Protein AF-A0A9W7FH27-F1 (af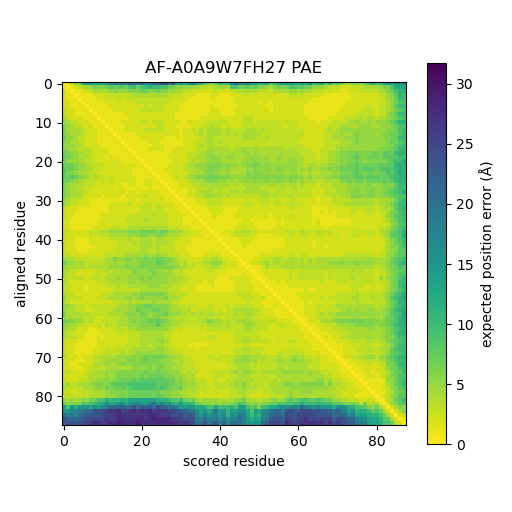db_monomer)

Sequence (88 aa):
MPAVQLATYDISGGLARSLSTQFLGVQIDLIPHTGVVVDGTEYFFGGGIQRMAHASFKANHGISPISLAEVGVTSKTSAEIFSWNVLG

Foldseek 3Di:
DWWKKKFKWALCNQCQQVCVCVPPVDGDRGDIAIWIDTPQKTWGDDPHIDIDRVVVVCVVSVTGGPDTGGPGDDPDDPVRVVPPPVPD

Radius of gyration: 15.55 Å; Cα contacts (8 Å, |Δi|>4): 143; chains: 1; bounding box: 32×28×42 Å

Secondary structure (DSSP, 8-state):
--EEEEEEEETTTTHHHHHHHHHHSS-----EEEEEEETTEEEEESSSEEEEEHHHHHHHHT---SEEEEEEE-SS-HHHHHGGGS--

Solvent-accessible surface area (backbone atoms only — not comparable to full-atom values): 5201 Å² total; per-residue (Å²): 107,50,56,34,28,42,35,31,28,49,79,49,76,59,45,33,52,75,41,23,44,81,77,71,72,43,87,37,76,66,45,80,46,65,30,43,31,44,90,63,33,24,38,34,78,82,96,50,90,45,72,48,46,43,71,53,50,32,66,76,68,76,49,68,62,79,38,76,42,78,76,49,69,37,92,60,50,72,66,63,65,67,55,76,75,78,86,122

Mean predicted aligned error: 4.36 Å

Structure (mmCIF, N/CA/C/O backbone):
data_AF-A0A9W7FH27-F1
#
_entry.id   AF-A0A9W7FH27-F1
#
loop_
_atom_site.group_PDB
_atom_site.id
_atom_site.type_symbol
_atom_site.label_atom_id
_atom_site.label_alt_id
_atom_site.label_comp_id
_atom_site.label_asym_id
_atom_site.label_entity_id
_atom_site.label_seq_id
_atom_site.pdbx_PDB_ins_code
_atom_site.Cartn_x
_atom_site.Cartn_y
_atom_site.Cartn_z
_atom_site.occupancy
_atom_site.B_iso_or_equiv
_atom_site.auth_seq_id
_atom_site.auth_comp_id
_atom_site.auth_asym_id
_atom_site.auth_atom_id
_atom_site.pdbx_PDB_model_num
ATOM 1 N N . MET A 1 1 ? 7.723 -10.379 -16.991 1.00 76.38 1 MET A N 1
ATOM 2 C CA . MET A 1 1 ? 6.524 -9.637 -16.560 1.00 76.38 1 MET A CA 1
ATOM 3 C C . MET A 1 1 ? 6.756 -9.243 -15.115 1.00 76.38 1 MET A C 1
ATOM 5 O O . MET A 1 1 ? 6.960 -10.159 -14.325 1.00 76.38 1 MET A O 1
ATOM 9 N N . PRO A 1 2 ? 6.865 -7.945 -14.785 1.00 85.44 2 PRO A N 1
ATOM 10 C CA . PRO A 1 2 ? 7.093 -7.508 -13.410 1.00 85.44 2 PRO A CA 1
ATOM 11 C C . PRO A 1 2 ? 5.976 -8.005 -12.489 1.00 85.44 2 PRO A C 1
ATOM 13 O O . PRO A 1 2 ? 4.804 -7.987 -12.882 1.00 85.44 2 PRO A O 1
ATOM 16 N N . ALA A 1 3 ? 6.343 -8.454 -11.288 1.00 92.69 3 ALA A N 1
ATOM 17 C CA . ALA A 1 3 ? 5.377 -8.779 -10.247 1.00 92.69 3 ALA A CA 1
ATOM 18 C C . ALA A 1 3 ? 4.729 -7.490 -9.730 1.00 92.69 3 ALA A C 1
ATOM 20 O O . ALA A 1 3 ? 5.383 -6.453 -9.600 1.00 92.69 3 ALA A O 1
ATOM 21 N N . VAL A 1 4 ? 3.435 -7.568 -9.448 1.00 96.50 4 VAL A N 1
ATOM 22 C CA . VAL A 1 4 ? 2.639 -6.474 -8.903 1.00 96.50 4 VAL A CA 1
ATOM 23 C C . VAL A 1 4 ? 2.192 -6.886 -7.513 1.00 96.50 4 VAL A C 1
ATOM 25 O O . VAL A 1 4 ? 1.584 -7.942 -7.329 1.00 96.50 4 VAL A O 1
ATOM 28 N N . GLN A 1 5 ? 2.490 -6.044 -6.531 1.00 97.88 5 GLN A N 1
ATOM 29 C CA . GLN A 1 5 ? 2.090 -6.259 -5.148 1.00 97.88 5 GLN A CA 1
ATOM 30 C C . GLN A 1 5 ? 1.156 -5.139 -4.692 1.00 97.88 5 GLN A C 1
ATOM 32 O O . GLN A 1 5 ? 1.314 -3.985 -5.084 1.00 97.88 5 GLN A O 1
ATOM 37 N N . LEU A 1 6 ? 0.185 -5.473 -3.850 1.00 98.19 6 LEU A N 1
ATOM 38 C CA . LEU A 1 6 ? -0.679 -4.516 -3.173 1.00 98.19 6 LEU A CA 1
ATOM 39 C C . LEU A 1 6 ? -0.214 -4.374 -1.724 1.00 98.19 6 LEU A C 1
ATOM 41 O O . LEU A 1 6 ? -0.354 -5.301 -0.923 1.00 98.19 6 LEU A O 1
ATOM 45 N N . ALA A 1 7 ? 0.330 -3.208 -1.391 1.00 98.06 7 ALA A N 1
ATOM 46 C CA . ALA A 1 7 ? 0.624 -2.819 -0.023 1.00 98.06 7 ALA A CA 1
ATOM 47 C C . ALA A 1 7 ? -0.650 -2.253 0.615 1.00 98.06 7 ALA A C 1
ATOM 49 O O . ALA A 1 7 ? -1.264 -1.337 0.073 1.00 98.06 7 ALA A O 1
ATOM 50 N N . THR A 1 8 ? -1.060 -2.802 1.756 1.00 97.94 8 THR A N 1
ATOM 51 C CA . THR A 1 8 ? -2.199 -2.317 2.550 1.00 97.94 8 THR A CA 1
ATOM 52 C C . THR A 1 8 ? -1.699 -1.844 3.902 1.00 97.94 8 THR A C 1
ATOM 54 O O . THR A 1 8 ? -0.957 -2.563 4.567 1.00 97.94 8 THR A O 1
ATOM 57 N N . TYR A 1 9 ? -2.134 -0.666 4.331 1.00 97.25 9 TYR A N 1
ATOM 58 C CA . TYR A 1 9 ? -1.746 -0.014 5.576 1.00 97.25 9 TYR A CA 1
ATOM 59 C C . TYR A 1 9 ? -2.980 0.280 6.421 1.00 97.25 9 TYR A C 1
ATOM 61 O O . TYR A 1 9 ? -4.009 0.686 5.883 1.00 97.25 9 TYR A O 1
ATOM 69 N N . ASP A 1 10 ? -2.858 0.139 7.739 1.00 96.38 10 ASP A N 1
ATOM 70 C CA . ASP A 1 10 ? -3.824 0.705 8.679 1.00 96.38 10 ASP A CA 1
ATOM 71 C C . ASP A 1 10 ? -3.371 2.103 9.091 1.00 96.38 10 ASP A C 1
ATOM 73 O O . ASP A 1 10 ? -2.466 2.247 9.916 1.00 96.38 10 ASP A O 1
ATOM 77 N N . ILE A 1 11 ? -4.003 3.143 8.550 1.00 95.19 11 ILE A N 1
ATOM 78 C CA . ILE A 1 11 ? -3.629 4.521 8.903 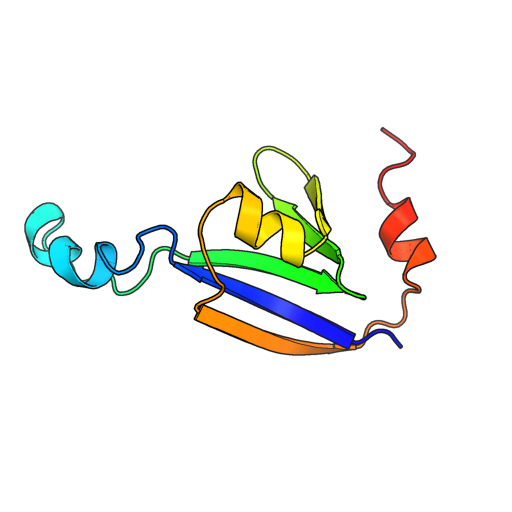1.00 95.19 11 ILE A CA 1
ATOM 79 C C . ILE A 1 11 ? -4.049 4.896 10.325 1.00 95.19 11 ILE A C 1
ATOM 81 O O . ILE A 1 11 ? -3.592 5.904 10.853 1.00 95.19 11 ILE A O 1
ATOM 85 N N . SER A 1 12 ? -4.903 4.089 10.960 1.00 95.25 12 SER A N 1
ATOM 86 C CA . SER A 1 12 ? -5.265 4.273 12.362 1.00 95.25 12 SER A CA 1
ATOM 87 C C . SER A 1 12 ? -4.258 3.655 13.334 1.00 95.25 12 SER A C 1
ATOM 89 O O . SER A 1 12 ? -4.347 3.912 14.532 1.00 95.25 12 SER A O 1
ATOM 91 N N . GLY A 1 13 ? -3.333 2.810 12.859 1.00 94.06 13 GLY A N 1
ATOM 92 C CA . GLY A 1 13 ? -2.392 2.088 13.719 1.00 94.06 13 GLY A CA 1
ATOM 93 C C . GLY A 1 13 ? -3.070 1.198 14.772 1.00 94.06 13 GLY A C 1
ATOM 94 O O . GLY A 1 13 ? -2.574 1.087 15.890 1.00 94.06 13 GLY A O 1
ATOM 95 N N . GLY A 1 14 ? -4.226 0.604 14.459 1.00 94.31 14 GLY A N 1
ATOM 96 C CA . GLY A 1 14 ? -5.018 -0.230 15.366 1.00 94.31 14 GLY A CA 1
ATOM 97 C C . GLY A 1 14 ? -6.005 0.535 16.254 1.00 94.31 14 GLY A C 1
ATOM 98 O O . GLY A 1 14 ? -6.803 -0.085 16.970 1.00 94.31 14 GLY A O 1
ATOM 99 N N . LEU A 1 15 ? -6.007 1.872 16.206 1.00 95.88 15 LEU A N 1
ATOM 100 C CA . LEU A 1 15 ? -6.940 2.686 16.986 1.00 95.88 15 LEU A CA 1
ATOM 101 C C . LEU A 1 15 ? -8.381 2.523 16.511 1.00 95.88 15 LEU A C 1
ATOM 103 O O . LEU A 1 15 ? -9.281 2.516 17.348 1.00 95.88 15 LEU A O 1
ATOM 107 N N . ALA A 1 16 ? -8.615 2.333 15.208 1.00 96.62 16 ALA A N 1
ATOM 108 C CA . ALA A 1 16 ? -9.960 2.087 14.697 1.00 96.62 16 ALA A CA 1
ATOM 109 C C . ALA A 1 16 ? -10.562 0.848 15.361 1.00 96.62 16 ALA A C 1
ATOM 111 O O . ALA A 1 16 ? -11.613 0.936 15.996 1.00 96.62 16 ALA A O 1
ATOM 112 N N . ARG A 1 17 ? -9.829 -0.269 15.346 1.00 96.69 17 ARG A N 1
ATOM 113 C CA . ARG A 1 17 ? -10.267 -1.518 15.976 1.00 96.69 17 ARG A CA 1
ATOM 114 C C . ARG A 1 17 ? -10.551 -1.364 17.470 1.00 96.69 17 ARG A C 1
ATOM 116 O O . ARG A 1 17 ? -11.481 -1.987 17.974 1.00 96.69 17 ARG A O 1
ATOM 123 N N . SER A 1 18 ? -9.752 -0.553 18.161 1.00 96.94 18 SER A N 1
ATOM 124 C CA . SER A 1 18 ? -9.807 -0.406 19.620 1.00 96.94 18 SER A CA 1
ATOM 125 C C . SER A 1 18 ? -10.869 0.593 20.099 1.00 96.94 18 SER A C 1
ATOM 127 O O . SER A 1 18 ? -11.422 0.425 21.185 1.00 96.94 18 SER A O 1
ATOM 129 N N . LEU A 1 19 ? -11.146 1.646 19.320 1.00 97.19 19 LEU A N 1
ATOM 130 C CA . LEU A 1 19 ? -11.911 2.815 19.779 1.00 97.19 19 LEU A CA 1
ATOM 131 C C . LEU A 1 19 ? -13.170 3.115 18.952 1.00 97.19 19 LEU A C 1
ATOM 133 O O . LEU A 1 19 ? -14.003 3.902 19.396 1.00 97.19 19 LEU A O 1
ATOM 137 N N . SER A 1 20 ? -13.349 2.494 17.783 1.00 97.56 20 SER A N 1
ATOM 138 C CA . SER A 1 20 ? -14.483 2.769 16.882 1.00 97.56 20 SER A CA 1
ATOM 139 C C . SER A 1 20 ? -15.842 2.597 17.552 1.00 97.56 20 SER A C 1
ATOM 141 O O . SER A 1 20 ? -16.665 3.505 17.483 1.00 97.56 20 SER A O 1
ATOM 143 N N . THR A 1 21 ? -16.055 1.506 18.290 1.00 97.06 21 THR A N 1
ATOM 144 C CA . THR A 1 21 ? -17.323 1.282 19.000 1.00 97.06 21 THR A CA 1
ATOM 145 C C . THR A 1 21 ? -17.598 2.373 20.044 1.00 97.06 21 THR A C 1
ATOM 147 O O . THR A 1 21 ? -18.742 2.784 20.209 1.00 97.06 21 THR A O 1
ATOM 150 N N . GLN A 1 22 ? -16.563 2.901 20.711 1.00 97.00 22 GLN A N 1
ATOM 151 C CA . GLN A 1 22 ? -16.719 3.958 21.720 1.00 97.00 22 GLN A CA 1
ATOM 152 C C . GLN A 1 22 ? -17.036 5.321 21.092 1.00 97.00 22 GLN A C 1
ATOM 154 O O . GLN A 1 22 ? -17.870 6.053 21.615 1.00 97.00 22 GLN A O 1
ATOM 159 N N . PHE A 1 23 ? -16.388 5.667 19.975 1.00 96.56 23 PHE A N 1
ATOM 160 C CA . PHE A 1 23 ? -16.570 6.973 19.333 1.00 96.56 23 PHE A CA 1
ATOM 161 C C . PHE A 1 23 ? -17.736 7.027 18.344 1.00 96.56 23 PHE A C 1
ATOM 163 O O . PHE A 1 23 ? -18.347 8.080 18.181 1.00 96.56 23 PHE A O 1
ATOM 170 N N . LEU A 1 24 ? -18.026 5.919 17.663 1.00 96.88 24 LEU A N 1
ATOM 171 C CA . LEU A 1 24 ? -18.955 5.858 16.532 1.00 96.88 24 LEU A CA 1
ATOM 172 C C . LEU A 1 24 ? -20.132 4.903 16.771 1.00 96.88 24 LEU A C 1
ATOM 174 O O . LEU A 1 24 ? -21.043 4.851 15.951 1.00 96.88 24 LEU A O 1
ATOM 178 N N . GLY A 1 25 ? -20.116 4.117 17.854 1.00 97.25 25 GLY A N 1
ATOM 179 C CA . GLY A 1 25 ? -21.144 3.106 18.131 1.00 97.25 25 GLY A CA 1
ATOM 180 C C . GLY A 1 25 ? -21.103 1.886 17.203 1.00 97.25 25 GLY A C 1
ATOM 181 O O . GLY A 1 25 ? -21.963 1.015 17.310 1.00 97.25 25 GLY A O 1
ATOM 182 N N . VAL A 1 26 ? -20.119 1.806 16.301 1.00 97.12 26 VAL A N 1
ATOM 183 C CA . VAL A 1 26 ? -19.940 0.710 15.338 1.00 97.12 26 VAL A CA 1
ATOM 184 C C . VAL A 1 26 ? -18.504 0.207 15.354 1.00 97.12 26 VAL A C 1
ATOM 186 O O . VAL A 1 26 ? -17.570 0.994 15.505 1.00 97.12 26 VAL A O 1
ATOM 189 N N . GLN A 1 27 ? -18.328 -1.100 15.164 1.00 97.25 27 GLN A N 1
ATOM 190 C CA . GLN A 1 27 ? -17.006 -1.706 15.056 1.00 97.25 27 GLN A CA 1
ATOM 191 C C . GLN A 1 27 ? -16.408 -1.429 13.673 1.00 97.25 27 GLN A C 1
ATOM 193 O O . GLN A 1 27 ? -17.002 -1.757 12.647 1.00 97.25 27 GLN A O 1
ATOM 198 N N . ILE A 1 28 ? -15.207 -0.860 13.662 1.00 97.62 28 ILE A N 1
ATOM 199 C CA . ILE A 1 28 ? -14.382 -0.650 12.472 1.00 97.62 28 ILE A CA 1
ATOM 200 C C . ILE A 1 28 ? -13.017 -1.262 12.755 1.00 97.62 28 ILE A C 1
ATOM 202 O O . ILE A 1 28 ? -12.303 -0.782 13.628 1.00 97.62 28 ILE A O 1
ATOM 206 N N . ASP A 1 29 ? -12.638 -2.297 12.013 1.00 95.69 29 ASP A N 1
ATOM 207 C CA . ASP A 1 29 ? -11.382 -3.014 12.266 1.00 95.69 29 ASP A CA 1
ATOM 208 C C . ASP A 1 29 ? -10.158 -2.376 11.600 1.00 95.69 29 ASP A C 1
ATOM 210 O O . ASP A 1 29 ? -9.031 -2.647 12.013 1.00 95.69 29 ASP A O 1
ATOM 214 N N . LEU A 1 30 ? -10.363 -1.544 10.576 1.00 95.81 30 LEU A N 1
ATOM 215 C CA . LEU A 1 30 ? -9.289 -1.010 9.743 1.00 95.81 30 LEU A CA 1
ATOM 216 C C . LEU A 1 30 ? -9.690 0.322 9.108 1.00 95.81 30 LEU A C 1
ATOM 218 O O . LEU A 1 30 ? -10.813 0.461 8.623 1.00 95.81 30 LEU A O 1
ATOM 222 N N . ILE A 1 31 ? -8.744 1.262 9.020 1.00 96.12 31 ILE A N 1
ATOM 223 C CA . ILE A 1 31 ? -8.836 2.386 8.081 1.00 96.12 31 ILE A CA 1
ATOM 224 C C . ILE A 1 31 ? -7.772 2.160 6.999 1.00 96.12 31 ILE A C 1
ATOM 226 O O . ILE A 1 31 ? -6.592 2.424 7.241 1.00 96.12 31 ILE A O 1
ATOM 230 N N . PRO A 1 32 ? -8.148 1.603 5.834 1.00 95.69 32 PRO A N 1
ATOM 231 C CA . PRO A 1 32 ? -7.168 1.169 4.855 1.00 95.69 32 PRO A CA 1
ATOM 232 C C . PRO A 1 32 ? -6.632 2.346 4.037 1.00 95.69 32 PRO A C 1
ATOM 234 O O . PRO A 1 32 ? -7.392 3.134 3.476 1.00 95.69 32 PRO A O 1
ATOM 237 N N . HIS A 1 33 ? -5.312 2.398 3.893 1.00 96.06 33 HIS A N 1
ATOM 238 C CA . HIS A 1 33 ? -4.649 3.050 2.767 1.00 96.06 33 HIS A CA 1
ATOM 239 C C . HIS A 1 33 ? -3.919 1.986 1.951 1.00 96.06 33 HIS A C 1
ATOM 241 O O . HIS A 1 33 ? -3.421 1.012 2.515 1.00 96.06 33 HIS A O 1
ATOM 247 N N . THR A 1 34 ? -3.861 2.142 0.631 1.00 97.44 34 THR A N 1
ATOM 248 C CA . THR A 1 34 ? -3.248 1.144 -0.252 1.00 97.44 34 THR A CA 1
ATOM 249 C C . THR A 1 34 ? -2.329 1.778 -1.282 1.00 97.44 34 THR A C 1
ATOM 251 O O . THR A 1 34 ? -2.657 2.829 -1.835 1.00 97.44 34 THR A O 1
ATOM 254 N N . GLY A 1 35 ? -1.244 1.077 -1.602 1.00 97.19 35 GLY A N 1
ATOM 255 C CA . GLY A 1 35 ? -0.316 1.410 -2.677 1.00 97.19 35 GLY A CA 1
ATOM 256 C C . GLY A 1 35 ? -0.019 0.192 -3.547 1.00 97.19 35 GLY A C 1
ATOM 257 O O . GLY A 1 35 ? 0.013 -0.943 -3.069 1.00 97.19 35 GLY A O 1
ATOM 258 N N . VAL A 1 36 ? 0.187 0.417 -4.843 1.00 97.12 36 VAL A N 1
ATOM 259 C CA . VAL A 1 36 ? 0.636 -0.621 -5.778 1.00 97.12 36 VAL A CA 1
ATOM 260 C C . VAL A 1 36 ? 2.153 -0.576 -5.849 1.00 97.12 36 VAL A C 1
ATOM 262 O O . VAL A 1 36 ? 2.720 0.462 -6.175 1.00 97.12 36 VAL A O 1
ATOM 265 N N . VAL A 1 37 ? 2.815 -1.694 -5.572 1.00 96.75 37 VAL A N 1
ATOM 266 C CA . VAL A 1 37 ? 4.271 -1.820 -5.622 1.00 96.75 37 VAL A CA 1
ATOM 267 C C . VAL A 1 37 ? 4.672 -2.623 -6.854 1.00 96.75 37 VAL A C 1
ATOM 269 O O . VAL A 1 37 ? 4.228 -3.756 -7.041 1.00 96.75 37 VAL A O 1
ATOM 272 N N . VAL A 1 38 ? 5.524 -2.032 -7.690 1.00 95.50 38 VAL A N 1
ATOM 273 C CA . VAL A 1 38 ? 6.144 -2.680 -8.854 1.00 95.50 38 VAL A CA 1
ATOM 274 C C . VAL A 1 38 ? 7.626 -2.331 -8.852 1.00 95.50 38 VAL A C 1
ATOM 276 O O . VAL A 1 38 ? 7.982 -1.156 -8.759 1.00 95.50 38 VAL A O 1
ATOM 279 N N . ASP A 1 39 ? 8.489 -3.347 -8.915 1.00 92.19 39 ASP A N 1
ATOM 280 C CA . ASP A 1 39 ? 9.954 -3.203 -8.874 1.00 92.19 39 ASP A CA 1
ATOM 281 C C . ASP A 1 39 ? 10.444 -2.284 -7.738 1.00 92.19 39 ASP A C 1
ATOM 283 O O . ASP A 1 39 ? 11.278 -1.397 -7.919 1.00 92.19 39 ASP A O 1
ATOM 287 N N . GLY A 1 40 ? 9.865 -2.455 -6.545 1.00 92.44 40 GLY A N 1
ATOM 288 C CA . GLY A 1 40 ? 10.219 -1.684 -5.349 1.00 92.44 40 GLY A CA 1
ATOM 289 C C . GLY A 1 40 ? 9.762 -0.220 -5.353 1.00 92.44 40 GLY A C 1
ATOM 290 O O . GLY A 1 40 ? 9.999 0.484 -4.370 1.00 92.44 40 GLY A O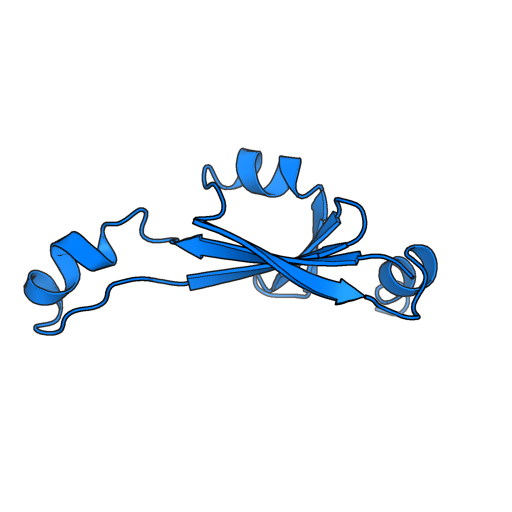 1
ATOM 291 N N . THR A 1 41 ? 9.087 0.242 -6.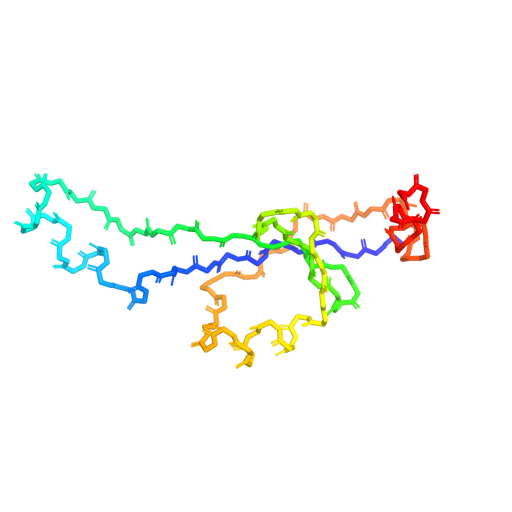409 1.00 94.75 41 THR A N 1
ATOM 292 C CA . THR A 1 41 ? 8.436 1.558 -6.466 1.00 94.75 41 THR A CA 1
ATOM 293 C C . THR A 1 41 ? 6.970 1.416 -6.096 1.00 94.75 41 THR A C 1
ATOM 295 O O . THR A 1 41 ? 6.261 0.595 -6.668 1.00 94.75 41 THR A O 1
ATOM 298 N N . GLU A 1 42 ? 6.517 2.230 -5.154 1.00 96.00 42 GLU A N 1
ATOM 299 C CA . GLU A 1 42 ? 5.133 2.304 -4.718 1.00 96.00 42 GLU A CA 1
ATOM 300 C C . GLU A 1 42 ? 4.417 3.476 -5.384 1.00 96.00 42 GLU A C 1
ATOM 302 O O . GLU A 1 42 ? 4.929 4.596 -5.405 1.00 96.00 42 GLU A O 1
ATOM 307 N N . TYR A 1 43 ? 3.229 3.198 -5.910 1.00 95.19 43 TYR A N 1
ATOM 308 C CA . TYR A 1 43 ? 2.326 4.129 -6.571 1.00 95.19 43 TYR A CA 1
ATOM 309 C C . TYR A 1 43 ? 1.040 4.224 -5.753 1.00 95.19 43 TYR A C 1
ATOM 311 O O . TYR A 1 43 ? 0.418 3.205 -5.448 1.00 95.19 43 TYR A O 1
ATOM 319 N N . PHE A 1 44 ? 0.629 5.437 -5.400 1.00 94.88 44 PHE A N 1
ATOM 320 C CA . PHE A 1 44 ? -0.531 5.668 -4.542 1.00 94.88 44 PHE A CA 1
ATOM 321 C C . PHE A 1 44 ? -1.186 7.015 -4.858 1.00 94.88 44 PHE A C 1
ATOM 323 O O . PHE A 1 44 ? -0.640 7.840 -5.598 1.00 94.88 44 PHE A O 1
ATOM 330 N N . PHE A 1 45 ? -2.380 7.232 -4.310 1.00 93.25 45 PHE A N 1
ATOM 331 C CA . PHE A 1 45 ? -3.120 8.480 -4.468 1.00 93.25 45 PHE A CA 1
ATOM 332 C C . PHE A 1 45 ? -3.157 9.258 -3.150 1.00 93.25 45 PHE A C 1
ATOM 334 O O . PHE A 1 45 ? -3.619 8.739 -2.135 1.00 93.25 45 PHE A O 1
ATOM 341 N N . GLY A 1 46 ? -2.694 10.510 -3.181 1.00 89.19 46 GLY A N 1
ATOM 342 C CA . GLY A 1 46 ? -2.579 11.385 -2.006 1.00 89.19 46 GLY A CA 1
ATOM 343 C C . GLY A 1 46 ? -2.869 12.853 -2.326 1.00 89.19 46 GLY A C 1
ATOM 344 O O . GLY A 1 46 ? -2.099 13.728 -1.948 1.00 89.19 46 GLY A O 1
ATOM 345 N N . GLY A 1 47 ? -3.934 13.120 -3.093 1.00 90.19 47 GLY A N 1
ATOM 346 C CA . GLY A 1 47 ? -4.204 14.440 -3.696 1.00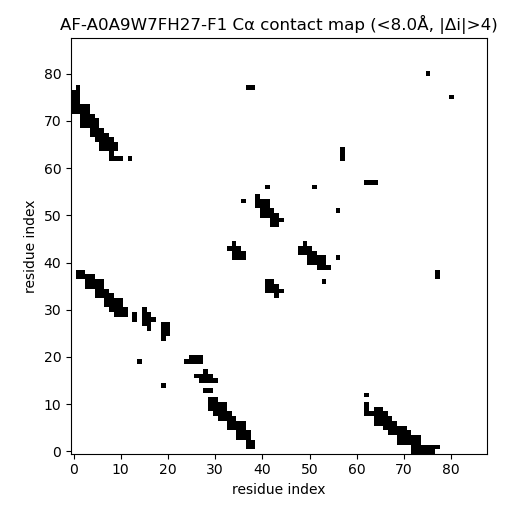 90.19 47 GLY A CA 1
ATOM 347 C C . GLY A 1 47 ? -3.703 14.572 -5.142 1.00 90.19 47 GLY A C 1
ATOM 348 O O . GLY A 1 47 ? -3.607 15.668 -5.681 1.00 90.19 47 GLY A O 1
ATOM 349 N N . GLY A 1 48 ? -3.370 13.440 -5.757 1.00 91.56 48 GLY A N 1
ATOM 350 C CA . GLY A 1 48 ? -2.786 13.293 -7.084 1.00 91.56 48 GLY A CA 1
ATOM 351 C C . GLY A 1 48 ? -2.100 11.931 -7.182 1.00 91.56 48 GLY A C 1
ATOM 352 O O . GLY A 1 48 ? -1.947 11.244 -6.167 1.00 91.56 48 GLY A O 1
ATOM 353 N N . ILE A 1 49 ? -1.694 11.532 -8.390 1.00 90.88 49 ILE A N 1
ATOM 354 C CA . ILE A 1 49 ? -0.876 10.326 -8.566 1.00 90.88 49 ILE A CA 1
ATOM 355 C C . ILE A 1 49 ? 0.520 10.625 -8.033 1.00 90.88 49 ILE A C 1
ATOM 357 O O . ILE A 1 49 ? 1.212 11.516 -8.527 1.00 90.88 49 ILE A O 1
ATOM 361 N N . GLN A 1 50 ? 0.931 9.861 -7.032 1.00 92.50 50 GLN A N 1
ATOM 362 C CA . GLN A 1 50 ? 2.238 9.969 -6.411 1.00 92.50 50 GLN A CA 1
ATOM 363 C C . GLN A 1 50 ? 2.975 8.644 -6.527 1.00 92.50 50 GLN A C 1
ATOM 365 O O . GLN A 1 50 ? 2.379 7.575 -6.686 1.00 92.50 50 GLN A O 1
ATOM 370 N N . ARG A 1 51 ? 4.302 8.728 -6.461 1.00 92.94 51 ARG A N 1
ATOM 371 C CA . ARG A 1 51 ? 5.157 7.553 -6.388 1.00 92.94 51 ARG A CA 1
ATOM 372 C C . ARG A 1 51 ? 6.434 7.839 -5.623 1.00 92.94 51 ARG A C 1
ATOM 374 O O . ARG A 1 51 ? 6.944 8.958 -5.663 1.00 92.94 51 ARG A O 1
ATOM 381 N N . MET A 1 52 ? 6.980 6.809 -5.000 1.00 94.50 52 MET A N 1
ATOM 382 C CA . MET A 1 52 ? 8.320 6.813 -4.415 1.00 94.50 52 MET A CA 1
ATOM 383 C C . MET A 1 52 ? 8.807 5.378 -4.222 1.00 94.50 52 MET A C 1
ATOM 385 O O . MET A 1 52 ? 8.063 4.432 -4.456 1.00 94.50 52 MET A O 1
ATOM 389 N N . ALA A 1 53 ? 10.051 5.187 -3.788 1.00 96.06 53 ALA A N 1
ATOM 390 C CA . ALA A 1 53 ? 10.486 3.861 -3.362 1.00 96.06 53 ALA A CA 1
ATOM 391 C C . ALA A 1 53 ? 9.624 3.381 -2.179 1.00 96.06 53 ALA A C 1
ATOM 393 O O . ALA A 1 53 ? 9.407 4.134 -1.230 1.00 96.06 53 ALA A O 1
ATOM 394 N N . HIS A 1 54 ? 9.183 2.121 -2.194 1.00 96.50 54 HIS A N 1
ATOM 395 C CA . HIS A 1 54 ? 8.353 1.537 -1.132 1.00 96.50 54 HIS A CA 1
ATOM 396 C C . HIS A 1 54 ? 9.023 1.643 0.253 1.00 96.50 54 HIS A C 1
ATOM 398 O O . HIS A 1 54 ? 8.383 1.902 1.271 1.00 96.50 54 HIS A O 1
ATOM 404 N N . ALA A 1 55 ? 10.354 1.513 0.306 1.00 94.75 55 ALA A N 1
ATOM 405 C CA . ALA A 1 55 ? 11.115 1.729 1.536 1.00 94.75 55 ALA A CA 1
ATOM 406 C C . ALA A 1 55 ? 11.005 3.177 2.056 1.00 94.75 55 ALA A C 1
ATOM 408 O O . ALA A 1 55 ? 10.866 3.383 3.262 1.00 94.75 55 ALA A O 1
ATOM 409 N N . SER A 1 56 ? 11.023 4.166 1.157 1.00 95.94 56 SER A N 1
ATOM 410 C CA . SER A 1 56 ? 10.862 5.582 1.502 1.00 95.94 56 SER A CA 1
ATOM 411 C C . SER A 1 56 ? 9.446 5.902 1.967 1.00 95.94 56 SER A C 1
ATOM 413 O O . SER A 1 56 ? 9.304 6.687 2.896 1.00 95.94 56 SER A O 1
ATOM 415 N N . PHE A 1 57 ? 8.415 5.268 1.395 1.00 93.94 57 PHE A N 1
ATOM 416 C CA . PHE A 1 57 ? 7.033 5.440 1.855 1.00 93.94 57 PHE A CA 1
ATOM 417 C C . PHE A 1 57 ? 6.905 5.084 3.341 1.00 93.94 57 PHE A C 1
ATOM 419 O O . PHE A 1 57 ? 6.487 5.909 4.153 1.00 93.94 57 PHE A O 1
ATOM 426 N N . LYS A 1 58 ? 7.383 3.896 3.732 1.00 91.31 58 LYS A N 1
ATOM 427 C CA . LYS A 1 58 ? 7.356 3.457 5.136 1.00 91.31 58 LYS A CA 1
ATOM 428 C C . LYS A 1 58 ? 8.104 4.412 6.069 1.00 91.31 58 LYS A C 1
ATOM 430 O O . LYS A 1 58 ? 7.605 4.738 7.142 1.00 91.31 58 LYS A O 1
ATOM 435 N N . ALA A 1 59 ? 9.285 4.875 5.654 1.00 92.44 59 ALA A N 1
ATOM 436 C CA . ALA A 1 59 ? 10.105 5.789 6.449 1.00 92.44 59 ALA A CA 1
ATOM 437 C C . ALA A 1 59 ? 9.457 7.175 6.609 1.00 92.44 59 ALA A C 1
ATOM 439 O O . ALA A 1 59 ? 9.423 7.708 7.714 1.00 92.44 59 ALA A O 1
ATOM 440 N N . ASN A 1 60 ? 8.911 7.738 5.529 1.00 92.94 60 ASN A N 1
ATOM 441 C CA .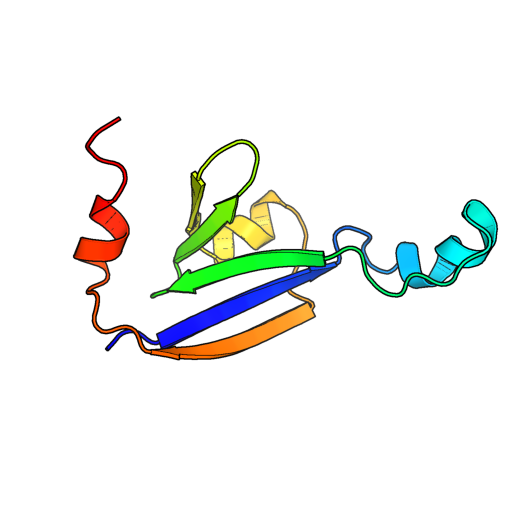 ASN A 1 60 ? 8.331 9.082 5.521 1.00 92.94 60 ASN A CA 1
ATOM 442 C C . ASN A 1 60 ? 6.995 9.153 6.269 1.00 92.94 60 ASN A C 1
ATOM 444 O O . ASN A 1 60 ? 6.687 10.175 6.876 1.00 92.94 60 ASN A O 1
ATOM 448 N N . HIS A 1 61 ? 6.200 8.082 6.215 1.00 91.06 61 HIS A N 1
ATOM 449 C CA . HIS A 1 61 ? 4.872 8.041 6.828 1.00 91.06 61 HIS A CA 1
ATOM 450 C C . HIS A 1 61 ? 4.858 7.389 8.216 1.00 91.06 61 HIS A C 1
ATOM 452 O O . HIS A 1 61 ? 3.837 7.441 8.895 1.00 91.06 61 HIS A O 1
ATOM 458 N N . GLY A 1 62 ? 5.964 6.776 8.653 1.00 91.88 62 GLY A N 1
ATOM 459 C CA . GLY A 1 62 ? 6.053 6.122 9.962 1.00 91.88 62 GLY A CA 1
ATOM 460 C C . GLY A 1 62 ? 5.129 4.908 10.114 1.00 91.88 62 GLY A C 1
ATOM 461 O O . GLY A 1 62 ? 4.820 4.510 11.234 1.00 91.88 62 GLY A O 1
ATOM 462 N N . ILE A 1 63 ? 4.680 4.322 9.002 1.00 90.94 63 ILE A N 1
ATOM 463 C CA . ILE A 1 63 ? 3.765 3.175 8.968 1.00 90.94 63 ILE A CA 1
ATOM 464 C C . ILE A 1 63 ? 4.380 2.026 8.174 1.00 90.94 63 ILE A C 1
ATOM 466 O O . ILE A 1 63 ? 5.132 2.227 7.223 1.00 90.94 63 ILE A O 1
ATOM 470 N N . SER A 1 64 ? 4.047 0.799 8.564 1.00 94.50 64 SER A N 1
ATOM 471 C CA . SER A 1 64 ? 4.393 -0.410 7.814 1.00 94.50 64 SER A CA 1
ATOM 472 C C . SER A 1 64 ? 3.128 -1.053 7.257 1.00 94.50 64 SER A C 1
ATOM 474 O O . SER A 1 64 ? 2.078 -0.965 7.900 1.00 94.50 64 SER A O 1
ATOM 476 N N . PRO A 1 65 ? 3.198 -1.687 6.075 1.00 96.12 65 PRO A N 1
ATOM 477 C CA . PRO A 1 65 ? 2.041 -2.364 5.526 1.00 96.12 65 PRO A CA 1
ATOM 478 C C . PRO A 1 65 ? 1.657 -3.527 6.442 1.00 96.12 65 PRO A C 1
ATOM 480 O O . PRO A 1 65 ? 2.508 -4.314 6.855 1.00 96.12 65 PRO A O 1
ATOM 483 N N . ILE A 1 66 ? 0.366 -3.642 6.734 1.00 96.94 66 ILE A N 1
ATOM 484 C CA . ILE A 1 66 ? -0.214 -4.801 7.420 1.00 96.94 66 ILE A CA 1
ATOM 485 C C . ILE A 1 66 ? -0.316 -6.010 6.482 1.00 96.94 66 ILE A C 1
ATOM 487 O O . ILE A 1 66 ? -0.443 -7.142 6.939 1.00 96.94 66 ILE A O 1
ATOM 491 N N . SER A 1 67 ? -0.254 -5.774 5.168 1.00 96.94 67 SER A N 1
ATOM 492 C CA . SER A 1 67 ? -0.202 -6.810 4.142 1.00 96.94 67 SER A CA 1
ATOM 493 C C . SER A 1 67 ? 0.542 -6.301 2.910 1.00 96.94 67 SER A C 1
ATOM 495 O O . SER A 1 67 ? 0.340 -5.162 2.491 1.00 96.94 67 SER A O 1
ATOM 497 N N . LEU A 1 68 ? 1.386 -7.153 2.330 1.00 97.00 68 LEU A N 1
ATOM 498 C CA . LEU A 1 68 ? 2.026 -6.939 1.034 1.00 97.00 68 LEU A CA 1
ATOM 499 C C . LEU A 1 68 ? 1.723 -8.158 0.157 1.00 97.00 68 LEU A C 1
ATOM 501 O O . LEU A 1 68 ? 2.495 -9.115 0.111 1.00 97.00 68 LEU A O 1
ATOM 505 N N . ALA A 1 69 ? 0.551 -8.148 -0.473 1.00 97.56 69 ALA A N 1
ATOM 506 C CA . ALA A 1 69 ? 0.033 -9.293 -1.211 1.00 97.56 69 ALA A CA 1
ATOM 507 C C . ALA A 1 69 ? 0.475 -9.245 -2.675 1.00 97.56 69 ALA A C 1
ATOM 509 O O . ALA A 1 69 ? 0.331 -8.213 -3.327 1.00 97.56 69 ALA A O 1
ATOM 510 N N . GLU A 1 70 ? 0.969 -10.356 -3.216 1.00 96.75 70 GLU A N 1
ATOM 511 C CA . GLU A 1 70 ? 1.150 -10.493 -4.662 1.00 96.75 70 GLU A CA 1
ATOM 512 C C . GLU A 1 70 ? -0.228 -10.582 -5.330 1.00 96.75 70 GLU A C 1
ATOM 514 O O . GLU A 1 70 ? -1.031 -11.453 -4.997 1.00 96.75 70 GLU A O 1
ATOM 519 N N . VAL A 1 71 ? -0.519 -9.656 -6.243 1.00 96.81 71 VAL A N 1
ATOM 520 C CA . VAL A 1 71 ? -1.808 -9.602 -6.957 1.00 96.81 71 VAL A CA 1
ATOM 521 C C . VAL A 1 71 ? -1.702 -10.110 -8.392 1.00 96.81 71 VAL A C 1
ATOM 523 O O . VAL A 1 71 ? -2.719 -10.329 -9.048 1.00 96.81 71 VAL A O 1
ATOM 526 N N . GLY A 1 72 ? -0.479 -10.319 -8.878 1.00 95.94 72 GLY A N 1
ATOM 527 C CA . GLY A 1 72 ? -0.206 -10.936 -10.165 1.00 95.94 72 GLY A CA 1
ATOM 528 C C . GLY A 1 72 ? 0.998 -10.316 -10.853 1.00 95.94 72 GLY A C 1
ATOM 529 O O . GLY A 1 72 ? 1.924 -9.814 -10.218 1.00 95.94 72 GLY A O 1
ATOM 530 N N . VAL A 1 73 ? 0.967 -10.340 -12.180 1.00 95.75 73 VAL A N 1
ATOM 531 C CA . VAL 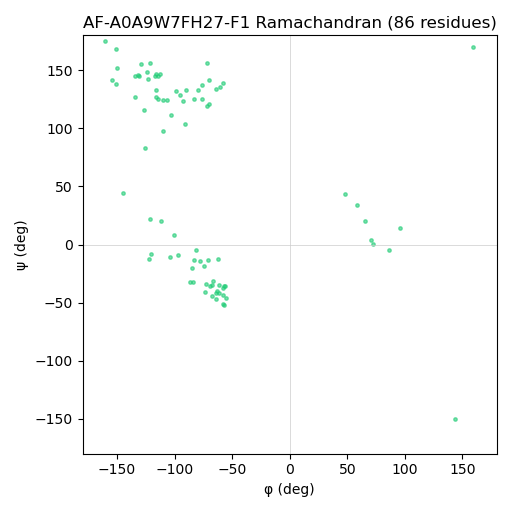A 1 73 ? 2.035 -9.821 -13.034 1.00 95.75 73 VAL A CA 1
ATOM 532 C C . VAL A 1 73 ? 1.466 -8.875 -14.081 1.00 95.75 73 VAL A C 1
ATOM 534 O O . VAL A 1 73 ? 0.300 -8.976 -14.459 1.00 95.75 73 VAL A O 1
ATOM 537 N N . THR A 1 74 ? 2.296 -7.968 -14.585 1.00 94.19 74 THR A N 1
ATOM 538 C CA . THR A 1 74 ? 1.915 -7.049 -15.664 1.00 94.19 74 THR A CA 1
ATOM 539 C C . THR A 1 74 ? 2.731 -7.287 -16.932 1.00 94.19 74 THR A C 1
ATOM 541 O O . THR A 1 74 ? 3.908 -7.654 -16.888 1.00 94.19 74 THR A O 1
ATOM 544 N N . SER A 1 75 ? 2.104 -7.080 -18.093 1.00 95.19 75 SER A N 1
ATOM 545 C CA . SER A 1 75 ? 2.790 -7.086 -19.390 1.00 95.19 75 SER A CA 1
ATOM 546 C C . SER A 1 75 ? 3.559 -5.791 -19.655 1.00 95.19 75 SER A C 1
ATOM 548 O O . SER A 1 75 ? 4.368 -5.752 -20.577 1.00 95.19 75 SER A O 1
ATOM 550 N N . LYS A 1 76 ? 3.304 -4.738 -18.869 1.00 92.50 76 LYS A N 1
ATOM 551 C CA . LYS A 1 76 ? 4.006 -3.460 -18.968 1.00 92.50 76 LYS A CA 1
ATOM 552 C C . LYS A 1 76 ? 5.394 -3.565 -18.358 1.00 92.50 76 LYS A C 1
ATOM 554 O O . LYS A 1 76 ? 5.580 -4.140 -17.289 1.00 92.50 76 LYS A O 1
ATOM 559 N N . THR A 1 77 ? 6.371 -2.988 -19.037 1.00 91.12 77 THR A N 1
ATOM 560 C CA . THR A 1 77 ? 7.716 -2.803 -18.497 1.00 91.12 77 THR A CA 1
ATOM 561 C C . THR A 1 77 ? 7.712 -1.723 -17.417 1.00 91.12 77 THR A C 1
ATOM 563 O O . THR A 1 77 ? 6.872 -0.821 -17.414 1.00 91.12 77 THR A O 1
ATOM 566 N N . SER A 1 78 ? 8.691 -1.766 -16.517 1.00 85.31 78 SER A N 1
ATOM 567 C CA . SER A 1 78 ? 8.883 -0.738 -15.487 1.00 85.31 78 SER A CA 1
ATOM 568 C C . SER A 1 78 ? 9.062 0.650 -16.111 1.00 85.31 78 SER A C 1
ATOM 570 O O . SER A 1 78 ? 8.548 1.631 -15.584 1.00 85.31 78 SER A O 1
ATOM 572 N N . ALA A 1 79 ? 9.723 0.727 -17.272 1.00 86.56 79 ALA A N 1
ATOM 573 C CA . ALA A 1 79 ? 9.877 1.959 -18.042 1.00 86.56 79 ALA A CA 1
ATOM 574 C C . ALA A 1 79 ? 8.530 2.503 -18.548 1.00 86.56 79 ALA A C 1
ATOM 576 O O . ALA A 1 79 ? 8.251 3.686 -18.360 1.00 86.56 79 ALA A O 1
ATOM 577 N N . GLU A 1 80 ? 7.673 1.648 -19.121 1.00 90.00 80 GLU A N 1
ATOM 578 C CA . GLU A 1 80 ? 6.327 2.046 -19.556 1.00 90.00 80 GLU A CA 1
ATOM 579 C C . GLU A 1 80 ? 5.474 2.534 -18.386 1.00 90.00 80 GLU A C 1
ATOM 581 O O . GLU A 1 80 ? 4.773 3.529 -18.528 1.00 90.00 80 GLU A O 1
ATOM 586 N N . ILE A 1 81 ? 5.533 1.862 -17.230 1.00 89.06 81 ILE A N 1
ATOM 587 C CA . ILE A 1 81 ? 4.813 2.276 -16.014 1.00 89.06 81 ILE A CA 1
ATOM 588 C C . ILE A 1 81 ? 5.346 3.628 -15.527 1.00 89.06 81 ILE A C 1
ATOM 590 O O . ILE A 1 81 ? 4.576 4.520 -15.170 1.00 89.06 81 ILE A O 1
ATOM 594 N N . PHE A 1 82 ? 6.667 3.815 -15.567 1.00 82.94 82 PHE A N 1
ATOM 595 C CA . PHE A 1 82 ? 7.314 5.042 -15.126 1.00 82.94 82 PHE A CA 1
ATOM 596 C C . PHE A 1 82 ? 6.972 6.249 -16.014 1.00 82.94 82 PHE A C 1
ATOM 598 O O . PHE A 1 82 ? 6.925 7.369 -15.499 1.00 82.94 82 PHE A O 1
ATOM 605 N N . SER A 1 83 ? 6.731 6.036 -17.313 1.00 80.38 83 SER A N 1
ATOM 606 C CA . SER A 1 83 ? 6.514 7.097 -18.305 1.00 80.38 83 SER A CA 1
ATOM 607 C C . SER A 1 83 ? 5.100 7.688 -18.343 1.00 80.38 83 SER A C 1
ATOM 609 O O . SER A 1 83 ? 4.881 8.656 -19.065 1.00 80.38 83 SER A O 1
ATOM 611 N N . TRP A 1 84 ? 4.139 7.173 -17.568 1.00 66.12 84 TRP A N 1
ATOM 612 C CA . TRP A 1 84 ? 2.747 7.667 -17.582 1.00 66.12 84 TRP A CA 1
ATOM 613 C C . TRP A 1 84 ? 2.573 9.134 -17.148 1.00 66.12 84 TRP A C 1
ATOM 615 O O . TRP A 1 84 ? 1.506 9.697 -17.357 1.00 66.12 84 TRP A O 1
ATOM 625 N N . ASN A 1 85 ? 3.602 9.764 -16.571 1.00 58.78 85 ASN A N 1
ATOM 626 C CA . ASN A 1 85 ? 3.524 11.102 -15.973 1.00 58.78 85 ASN A CA 1
ATOM 627 C C . ASN A 1 85 ? 4.321 12.187 -16.733 1.00 58.78 85 ASN A C 1
ATOM 629 O O . ASN A 1 85 ? 4.676 13.200 -16.144 1.00 58.78 85 ASN A O 1
ATOM 633 N N . VAL A 1 86 ? 4.650 11.975 -18.016 1.00 51.59 86 VAL A N 1
ATOM 634 C CA . VAL A 1 86 ? 5.481 12.914 -18.815 1.00 51.59 86 VAL A CA 1
ATOM 635 C C . VAL A 1 86 ? 4.648 13.812 -1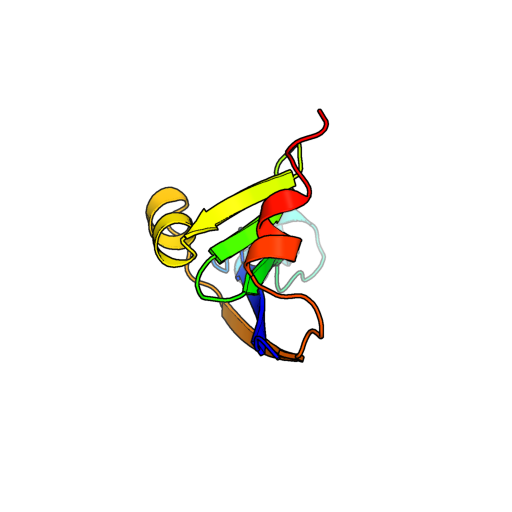9.756 1.00 51.59 86 VAL A C 1
ATOM 637 O O . VAL A 1 86 ? 5.207 14.538 -20.567 1.00 51.59 86 VAL A O 1
ATOM 640 N N . LEU A 1 87 ? 3.313 13.796 -19.666 1.00 41.34 87 LEU A N 1
ATOM 641 C CA . LEU A 1 87 ? 2.425 14.602 -20.529 1.00 41.34 87 LEU A CA 1
ATOM 642 C C . LEU A 1 87 ? 1.498 15.562 -19.757 1.00 41.34 87 LEU A C 1
ATOM 644 O O . LEU A 1 87 ? 0.455 15.947 -20.281 1.00 41.34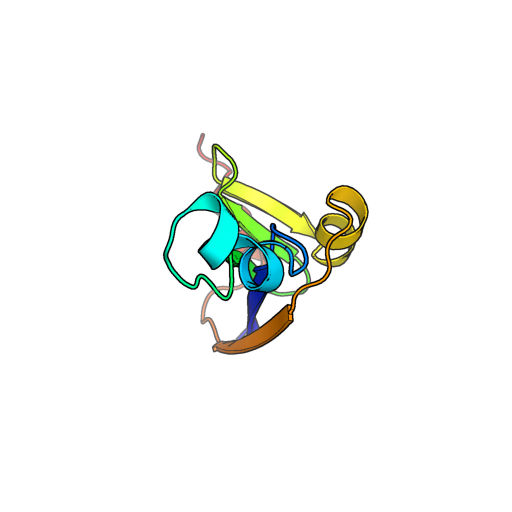 87 LEU A O 1
ATOM 648 N N . GLY A 1 88 ? 1.859 15.925 -18.523 1.00 40.69 88 GLY A N 1
ATOM 649 C CA . GLY A 1 88 ? 1.165 16.944 -17.723 1.00 40.69 88 GLY A CA 1
ATOM 650 C C . GLY A 1 88 ? 1.898 18.273 -17.737 1.00 40.69 88 GLY A C 1
ATOM 651 O O . GLY A 1 88 ? 3.124 18.240 -17.494 1.00 40.69 88 GLY A O 1
#

Organism: NCBI:txid1714387

pLDDT: mean 91.76, std 10.83, range [40.69, 98.19]

Nearest PDB structures (foldseek):
  3ebq-assembly1_A  TM=8.812E-01  e=2.379E-05  Homo sapiens
  2wp7-assembly1_A-2  TM=8.147E-01  e=1.787E-04  Mus musculus
  8imn-assembly1_Z  TM=4.944E-01  e=8.514E-01  Anthocerotibacter panamensis

InterPro domains:
  IPR008580 PPPDE peptidase domain [PF05903] (4-80)
  IPR008580 PPPDE peptidase domain [PS51858] (2-88)
  IPR042266 PPPDE peptidase domain superfamily [G3DSA:3.90.1720.30] (2-85)